Protein AF-E3CUH2-F1 (afdb_monomer_lite)

Sequence (72 aa):
MTSPTEPAWEAFRDRVTSLASLREDEEFLRYVAGVTERMWCHVLEDEHLQPEQAESRLFGFFQEDRRFFTKS

Radius of gyration: 13.71 Å; chains: 1; bounding box: 53×22×27 Å

Secondary structure (DSSP, 8-state):
-------HHHHHHHHHHHHHHTTT-HHHHHHHHT--HHHHHIIIIIS---HHHHHHHHHHHHHHHHHHHTT-

Organism: NCBI:txid584708

Structure (mmCIF, N/CA/C/O backbone):
data_AF-E3CUH2-F1
#
_entry.id   AF-E3CUH2-F1
#
loop_
_atom_site.group_PDB
_atom_site.id
_atom_site.type_symbol
_atom_site.label_atom_id
_atom_site.label_alt_id
_atom_site.label_comp_id
_atom_site.label_asym_id
_atom_site.label_entity_id
_atom_site.label_seq_id
_atom_site.pdbx_PDB_ins_code
_atom_site.Cartn_x
_atom_site.Cartn_y
_atom_site.Cartn_z
_atom_site.occupancy
_atom_site.B_iso_or_equiv
_atom_site.auth_seq_id
_atom_site.auth_comp_id
_atom_site.auth_asym_id
_atom_site.auth_atom_id
_atom_site.pdbx_PDB_model_num
ATOM 1 N N . MET A 1 1 ? 31.200 -4.074 -7.134 1.00 38.41 1 MET A N 1
ATOM 2 C CA . MET A 1 1 ? 30.204 -4.684 -6.232 1.00 38.41 1 MET A CA 1
ATOM 3 C C . MET A 1 1 ? 28.867 -4.062 -6.590 1.00 38.41 1 MET A C 1
ATOM 5 O O . MET A 1 1 ? 28.606 -2.942 -6.180 1.00 38.41 1 MET A O 1
ATOM 9 N N . THR A 1 2 ? 28.106 -4.689 -7.482 1.00 44.88 2 THR A N 1
ATOM 10 C CA . THR A 1 2 ? 26.748 -4.248 -7.822 1.00 44.88 2 THR A CA 1
ATOM 11 C C . THR A 1 2 ? 25.832 -4.706 -6.699 1.00 44.88 2 THR A C 1
ATOM 13 O O . THR A 1 2 ? 25.686 -5.909 -6.487 1.00 44.88 2 THR A O 1
ATOM 16 N N . SER A 1 3 ? 25.302 -3.752 -5.935 1.00 53.75 3 SER A N 1
ATOM 17 C CA . SER A 1 3 ? 24.255 -3.997 -4.945 1.00 53.75 3 SER A CA 1
ATOM 18 C C . SER A 1 3 ? 23.124 -4.809 -5.585 1.00 53.75 3 SER A C 1
ATOM 20 O O . SER A 1 3 ? 22.832 -4.576 -6.763 1.00 53.75 3 SER A O 1
ATOM 22 N N . PRO A 1 4 ? 22.498 -5.755 -4.864 1.00 57.34 4 PRO A N 1
ATOM 23 C CA . PRO A 1 4 ? 21.285 -6.383 -5.360 1.00 57.34 4 PRO A CA 1
ATOM 24 C C . PRO A 1 4 ? 20.274 -5.263 -5.608 1.00 57.34 4 PRO A C 1
ATOM 26 O O . PRO A 1 4 ? 19.975 -4.482 -4.708 1.00 57.34 4 PRO A O 1
ATOM 29 N N . THR A 1 5 ? 19.839 -5.113 -6.856 1.00 65.50 5 THR A N 1
ATOM 30 C CA . THR A 1 5 ? 18.707 -4.256 -7.191 1.00 65.50 5 THR A CA 1
ATOM 31 C C . THR A 1 5 ? 17.530 -4.812 -6.404 1.00 65.50 5 THR A C 1
ATOM 33 O O . THR A 1 5 ? 17.141 -5.954 -6.652 1.00 65.50 5 THR A O 1
ATOM 36 N N . GLU A 1 6 ? 17.040 -4.074 -5.406 1.00 64.38 6 GLU A N 1
ATOM 37 C CA . GLU A 1 6 ? 15.819 -4.452 -4.694 1.00 64.38 6 GLU A CA 1
ATOM 38 C C . GLU A 1 6 ? 14.736 -4.782 -5.732 1.00 64.38 6 GLU A C 1
ATOM 40 O O . GLU A 1 6 ? 14.623 -4.070 -6.743 1.00 64.38 6 GLU A O 1
ATOM 45 N N . PRO A 1 7 ? 13.986 -5.884 -5.564 1.00 76.62 7 PRO A N 1
ATOM 46 C CA . PRO A 1 7 ? 12.895 -6.206 -6.465 1.00 76.62 7 PRO A CA 1
ATOM 47 C C . PRO A 1 7 ? 11.936 -5.013 -6.567 1.00 76.62 7 PRO A C 1
ATOM 49 O O . PRO A 1 7 ? 11.613 -4.357 -5.578 1.00 76.62 7 PRO A O 1
ATOM 52 N N . ALA A 1 8 ? 11.477 -4.722 -7.787 1.00 85.25 8 ALA A N 1
ATOM 53 C CA . ALA A 1 8 ? 10.717 -3.506 -8.085 1.00 85.25 8 ALA A CA 1
ATOM 54 C C . ALA A 1 8 ? 9.448 -3.353 -7.220 1.00 85.25 8 ALA A C 1
ATOM 56 O O . ALA A 1 8 ? 9.037 -2.232 -6.918 1.00 85.25 8 ALA A O 1
ATOM 57 N N . TRP A 1 9 ? 8.863 -4.470 -6.774 1.00 89.56 9 TRP A N 1
ATOM 58 C CA . TRP A 1 9 ? 7.696 -4.484 -5.896 1.00 89.56 9 TRP A CA 1
ATOM 59 C C . TRP A 1 9 ? 8.006 -4.041 -4.454 1.00 89.56 9 TRP A C 1
ATOM 61 O O . TRP A 1 9 ? 7.133 -3.449 -3.822 1.00 89.56 9 TRP A O 1
ATOM 71 N N . GLU A 1 10 ? 9.219 -4.263 -3.929 1.00 92.38 10 GLU A N 1
ATOM 72 C CA . GLU A 1 10 ? 9.607 -3.802 -2.584 1.00 92.38 10 GLU A CA 1
ATOM 73 C C . GLU A 1 10 ? 9.717 -2.280 -2.561 1.00 92.38 10 GLU A C 1
ATOM 75 O O . GLU A 1 10 ? 9.082 -1.622 -1.737 1.00 92.38 10 GLU A O 1
ATOM 80 N N . ALA A 1 11 ? 10.419 -1.712 -3.546 1.00 91.25 11 ALA A N 1
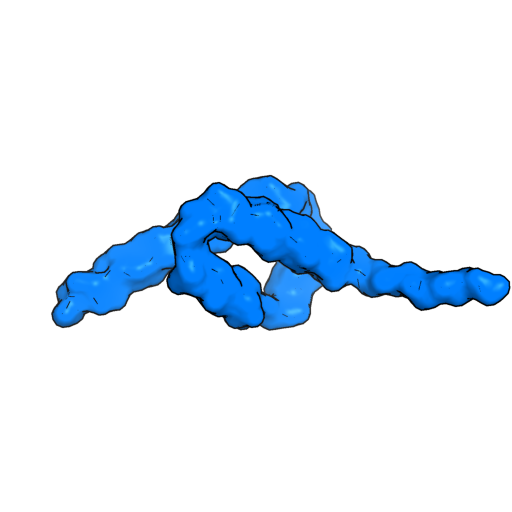ATOM 81 C CA . ALA A 1 11 ? 10.508 -0.265 -3.718 1.00 91.25 11 ALA A CA 1
ATOM 82 C C . ALA A 1 11 ? 9.120 0.371 -3.931 1.00 91.25 11 ALA A C 1
ATOM 84 O O . ALA A 1 11 ? 8.837 1.454 -3.411 1.00 91.25 11 ALA A O 1
ATOM 85 N N . PHE A 1 12 ? 8.232 -0.311 -4.663 1.00 93.50 12 PHE A N 1
ATOM 86 C CA . PHE A 1 12 ? 6.846 0.113 -4.846 1.00 93.50 12 PHE A CA 1
ATOM 87 C C . PHE A 1 12 ? 6.062 0.113 -3.526 1.00 93.50 12 PHE A C 1
ATOM 89 O O . PHE A 1 12 ? 5.485 1.139 -3.157 1.00 93.50 12 PHE A O 1
ATOM 96 N N . ARG A 1 13 ? 6.088 -0.998 -2.778 1.00 95.50 13 ARG A N 1
ATOM 97 C CA . ARG A 1 13 ? 5.448 -1.133 -1.460 1.00 95.50 13 ARG A CA 1
ATOM 98 C C . ARG A 1 13 ? 5.924 -0.050 -0.501 1.00 95.50 13 ARG A C 1
ATOM 100 O O . ARG A 1 13 ? 5.103 0.563 0.181 1.00 95.50 13 ARG A O 1
ATOM 107 N N . ASP A 1 14 ? 7.225 0.201 -0.439 1.00 94.94 14 ASP A N 1
ATOM 108 C CA . ASP A 1 14 ? 7.800 1.173 0.492 1.00 94.94 14 ASP A CA 1
ATOM 109 C C . ASP A 1 14 ? 7.360 2.600 0.147 1.00 94.94 14 ASP A C 1
ATOM 111 O O . ASP A 1 14 ? 7.056 3.402 1.039 1.00 94.94 14 ASP A O 1
ATOM 115 N N . ARG A 1 15 ? 7.222 2.906 -1.150 1.00 95.56 15 ARG A N 1
ATOM 116 C CA . ARG A 1 15 ? 6.671 4.180 -1.621 1.00 95.56 15 ARG A CA 1
ATOM 117 C C . ARG A 1 15 ? 5.201 4.336 -1.234 1.00 95.56 15 ARG A C 1
ATOM 119 O O . ARG A 1 15 ? 4.834 5.375 -0.692 1.00 95.56 15 ARG A O 1
ATOM 126 N N . VAL A 1 16 ? 4.382 3.306 -1.455 1.00 96.19 16 VAL A N 1
ATOM 127 C CA . VAL A 1 16 ? 2.962 3.296 -1.062 1.00 96.19 16 VAL A CA 1
ATOM 128 C C . VAL A 1 16 ? 2.813 3.435 0.454 1.00 96.19 16 VAL A C 1
ATOM 130 O O . VAL A 1 16 ? 2.020 4.243 0.923 1.00 96.19 16 VAL A O 1
ATOM 133 N N . THR A 1 17 ? 3.625 2.718 1.230 1.00 95.62 17 THR A N 1
ATOM 134 C CA . THR A 1 17 ? 3.613 2.775 2.701 1.00 95.62 17 THR A CA 1
ATOM 135 C C . THR A 1 17 ? 4.004 4.164 3.213 1.00 95.62 17 THR A C 1
ATOM 137 O O . THR A 1 17 ? 3.395 4.678 4.151 1.00 95.62 17 THR A O 1
ATOM 140 N N . SER A 1 18 ? 4.978 4.809 2.564 1.00 96.12 18 SER A N 1
ATOM 141 C CA . SER A 1 18 ? 5.379 6.187 2.876 1.00 96.12 18 SER A CA 1
ATOM 142 C C . SER A 1 18 ? 4.276 7.202 2.582 1.00 96.12 18 SER A C 1
ATOM 144 O O . SER A 1 18 ? 4.164 8.194 3.289 1.00 96.12 18 SER A O 1
ATOM 146 N N . LEU A 1 19 ? 3.463 6.980 1.547 1.00 96.38 19 LEU A N 1
ATOM 147 C CA . LEU A 1 19 ? 2.302 7.825 1.258 1.00 96.38 19 LEU A CA 1
ATOM 148 C C . LEU A 1 19 ? 1.169 7.568 2.257 1.00 96.38 19 LEU A C 1
ATOM 150 O O . LEU A 1 19 ? 0.566 8.514 2.758 1.00 96.38 19 LEU A O 1
ATOM 154 N N . ALA A 1 20 ? 0.925 6.302 2.600 1.00 95.44 20 ALA A N 1
ATOM 155 C CA . ALA A 1 20 ? -0.085 5.913 3.576 1.00 95.44 20 ALA A CA 1
ATOM 156 C C . ALA A 1 20 ? 0.184 6.512 4.968 1.00 95.44 20 ALA A C 1
ATOM 158 O O . ALA A 1 20 ? -0.755 6.915 5.655 1.00 95.44 20 ALA A O 1
ATOM 159 N N . SER A 1 21 ? 1.453 6.635 5.376 1.00 94.62 21 SER A N 1
ATOM 160 C CA . SER A 1 21 ? 1.819 7.222 6.674 1.00 94.62 21 SER A CA 1
ATOM 161 C C . SER A 1 21 ? 1.497 8.711 6.787 1.00 94.62 21 SER A C 1
ATOM 163 O O . SER A 1 21 ? 1.241 9.188 7.890 1.00 94.62 21 SER A O 1
ATOM 165 N N . LEU A 1 22 ? 1.402 9.430 5.662 1.00 95.31 22 LEU A N 1
ATOM 166 C CA . LEU A 1 22 ? 0.991 10.838 5.637 1.00 95.31 22 LEU A CA 1
ATOM 167 C C . LEU A 1 22 ? -0.472 11.043 6.050 1.00 95.31 22 LEU A C 1
ATOM 169 O O . LEU A 1 22 ? -0.867 12.172 6.325 1.00 95.31 22 LEU A O 1
ATOM 173 N N . ARG A 1 23 ? -1.286 9.979 6.077 1.00 92.19 23 ARG A N 1
ATOM 174 C CA . ARG A 1 23 ? -2.683 10.049 6.529 1.00 92.19 23 ARG A CA 1
ATOM 175 C C . ARG A 1 23 ? -2.843 10.005 8.043 1.00 92.19 23 ARG A C 1
ATOM 177 O O . ARG A 1 23 ? -3.948 10.248 8.513 1.00 92.19 23 ARG A O 1
ATOM 184 N N . GLU A 1 24 ? -1.783 9.659 8.775 1.00 92.19 24 GLU A N 1
ATOM 185 C CA . GLU A 1 24 ? -1.799 9.537 10.240 1.00 92.19 24 GLU A CA 1
ATOM 186 C C . GLU A 1 24 ? -2.891 8.572 10.767 1.00 92.19 24 GLU A C 1
ATOM 188 O O . GLU A 1 24 ? -3.369 8.709 11.891 1.00 92.19 24 GLU A O 1
ATOM 193 N N . ASP A 1 25 ? -3.282 7.572 9.962 1.00 93.00 25 ASP A N 1
ATOM 194 C CA . ASP A 1 25 ? -4.280 6.550 10.312 1.00 93.00 25 ASP A CA 1
ATOM 195 C C . ASP A 1 25 ? -3.582 5.198 10.562 1.00 93.00 25 ASP A C 1
ATOM 197 O O . ASP A 1 25 ? -3.149 4.507 9.635 1.00 93.00 25 ASP A O 1
ATOM 201 N N . GLU A 1 26 ? -3.445 4.823 11.838 1.00 93.75 26 GLU A N 1
ATOM 202 C CA . GLU A 1 26 ? -2.778 3.580 12.248 1.00 93.75 26 GLU A CA 1
ATOM 203 C C . GLU A 1 26 ? -3.500 2.316 11.762 1.00 93.75 26 GLU A C 1
ATOM 205 O O . GLU A 1 26 ? -2.855 1.296 11.502 1.00 93.75 26 GLU A O 1
ATOM 210 N N . GLU A 1 27 ? -4.830 2.348 11.652 1.00 93.19 27 GLU A N 1
ATOM 211 C CA . GLU A 1 27 ? -5.607 1.206 11.166 1.00 93.19 27 GLU A CA 1
ATOM 212 C C . GLU A 1 27 ? -5.362 1.001 9.675 1.00 93.19 27 GLU A C 1
ATOM 214 O O . GLU A 1 27 ? -5.136 -0.127 9.230 1.00 93.19 27 GLU A O 1
ATOM 219 N N . PHE A 1 28 ? -5.321 2.097 8.918 1.00 94.50 28 PHE A N 1
ATOM 220 C CA . PHE A 1 28 ? -4.973 2.054 7.508 1.00 94.50 28 PHE A CA 1
ATOM 221 C C . PHE A 1 28 ? -3.530 1.582 7.286 1.00 94.50 28 PHE A C 1
ATOM 223 O O . PHE A 1 28 ? -3.280 0.748 6.419 1.00 94.50 28 PHE A O 1
ATOM 230 N N . LEU A 1 29 ? -2.575 2.024 8.107 1.00 95.00 29 LEU A N 1
ATOM 231 C CA . LEU A 1 29 ? -1.197 1.530 8.035 1.00 95.00 29 LEU A CA 1
ATOM 232 C C . LEU A 1 29 ? -1.103 0.018 8.274 1.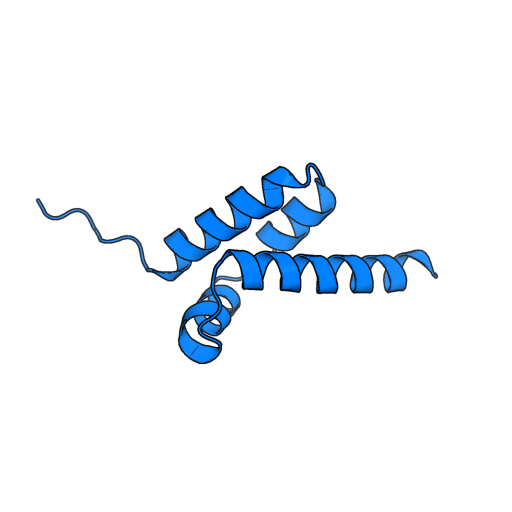00 95.00 29 LEU A C 1
ATOM 234 O O . LEU A 1 29 ? -0.381 -0.675 7.556 1.00 95.00 29 LEU A O 1
ATOM 238 N N . ARG A 1 30 ? -1.864 -0.519 9.237 1.00 94.06 30 ARG A N 1
ATOM 239 C CA . ARG A 1 30 ? -1.963 -1.975 9.448 1.00 94.06 30 ARG A CA 1
ATOM 240 C C . ARG A 1 30 ? -2.610 -2.682 8.259 1.00 94.06 30 ARG A C 1
ATOM 242 O O . ARG A 1 30 ? -2.171 -3.772 7.905 1.00 94.06 30 ARG A O 1
ATOM 249 N N . TYR A 1 31 ? -3.612 -2.065 7.635 1.00 94.06 31 TYR A N 1
ATOM 250 C CA . TYR A 1 31 ? -4.252 -2.585 6.428 1.00 94.06 31 TYR A CA 1
ATOM 251 C C . TYR A 1 31 ? -3.253 -2.703 5.269 1.00 94.06 31 TYR A C 1
ATOM 253 O O . TYR A 1 31 ? -3.118 -3.772 4.678 1.00 94.06 31 TYR A O 1
ATOM 261 N N . VAL A 1 32 ? -2.487 -1.640 4.998 1.00 94.94 32 VAL A N 1
ATOM 262 C CA . VAL A 1 32 ? -1.438 -1.624 3.962 1.00 94.94 32 VAL A CA 1
ATOM 263 C C . VAL A 1 32 ? -0.345 -2.654 4.264 1.00 94.94 32 VAL A C 1
ATOM 265 O O . VAL A 1 32 ? 0.076 -3.380 3.366 1.00 94.94 32 VAL A O 1
ATOM 268 N N . ALA A 1 33 ? 0.070 -2.788 5.528 1.00 93.12 33 ALA A N 1
ATOM 269 C CA . ALA A 1 33 ? 1.042 -3.800 5.947 1.00 93.12 33 ALA A CA 1
ATOM 270 C C . ALA A 1 33 ? 0.537 -5.247 5.769 1.00 93.12 33 ALA A C 1
ATOM 272 O O . ALA A 1 33 ? 1.343 -6.171 5.664 1.00 93.12 33 ALA A O 1
ATOM 273 N N . GLY A 1 34 ? -0.782 -5.454 5.717 1.00 94.25 34 GLY A N 1
ATOM 274 C CA . GLY A 1 34 ? -1.406 -6.750 5.444 1.00 94.25 34 GLY A CA 1
ATOM 275 C C . GLY A 1 34 ? -1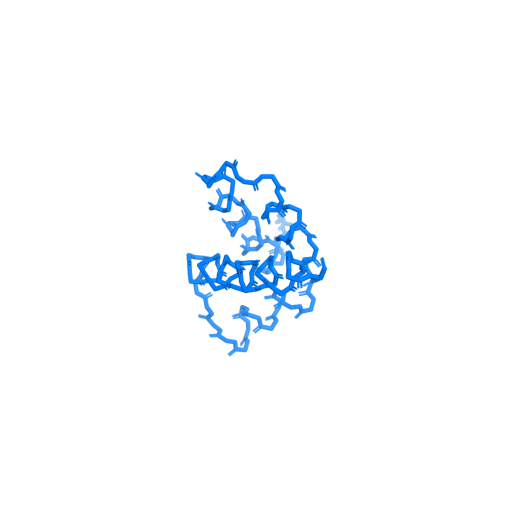.397 -7.160 3.967 1.00 94.25 34 GLY A C 1
ATOM 276 O O . GLY A 1 34 ? -1.716 -8.309 3.654 1.00 94.25 34 GLY A O 1
ATOM 277 N N . VAL A 1 35 ? -1.032 -6.260 3.048 1.00 94.00 35 VAL A N 1
ATOM 278 C CA . VAL A 1 35 ? -0.993 -6.553 1.611 1.00 94.00 35 VAL A CA 1
ATOM 279 C C . VAL A 1 35 ? 0.188 -7.473 1.297 1.00 94.00 35 VAL A C 1
ATOM 281 O O . VAL A 1 35 ? 1.352 -7.147 1.527 1.00 94.00 35 VAL A O 1
ATOM 284 N N . THR A 1 36 ? -0.123 -8.643 0.740 1.00 94.44 36 THR A N 1
ATOM 285 C CA . THR A 1 36 ? 0.871 -9.671 0.401 1.00 94.44 36 THR A CA 1
ATOM 286 C C . THR A 1 36 ? 1.746 -9.272 -0.788 1.00 94.44 36 THR A C 1
ATOM 288 O O . THR A 1 36 ? 1.267 -8.596 -1.697 1.00 94.44 36 THR A O 1
ATOM 291 N N . GLU A 1 37 ? 2.970 -9.804 -0.856 1.00 93.19 37 GLU A N 1
ATOM 292 C CA . GLU A 1 37 ? 3.878 -9.687 -2.013 1.00 93.19 37 GLU A CA 1
ATOM 293 C C . GLU A 1 37 ? 3.171 -9.937 -3.351 1.00 93.19 37 GLU A C 1
ATOM 295 O O . GLU A 1 37 ? 3.238 -9.105 -4.248 1.00 93.19 37 GLU A O 1
ATOM 300 N N . ARG A 1 38 ? 2.412 -11.037 -3.468 1.00 93.19 38 ARG A N 1
ATOM 301 C CA . ARG A 1 38 ? 1.685 -11.380 -4.702 1.00 93.19 38 ARG A CA 1
ATOM 302 C C . ARG A 1 38 ? 0.761 -10.256 -5.177 1.00 93.19 38 ARG A C 1
ATOM 304 O O . ARG A 1 38 ? 0.615 -10.060 -6.378 1.00 93.19 38 ARG A O 1
ATOM 311 N N . MET A 1 39 ? 0.126 -9.548 -4.246 1.00 92.81 39 MET A N 1
ATOM 312 C CA . MET A 1 39 ? -0.754 -8.430 -4.575 1.00 92.81 39 MET A CA 1
ATOM 313 C C . MET A 1 39 ? 0.055 -7.207 -5.015 1.00 92.81 39 MET A C 1
ATOM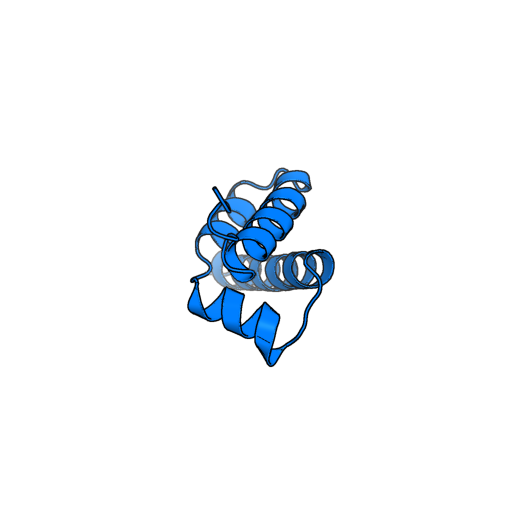 315 O O . MET A 1 39 ? -0.333 -6.549 -5.972 1.00 92.81 39 MET A O 1
ATOM 319 N N . TRP A 1 40 ? 1.200 -6.936 -4.382 1.00 94.25 40 TRP A N 1
ATOM 320 C CA . TRP A 1 40 ? 2.108 -5.876 -4.830 1.00 94.25 40 TRP A CA 1
ATOM 321 C C . TRP A 1 40 ? 2.636 -6.132 -6.240 1.00 94.25 40 TRP A C 1
ATOM 323 O O . TRP A 1 40 ? 2.595 -5.224 -7.066 1.00 94.25 40 TRP A O 1
ATOM 333 N N . CYS A 1 41 ? 3.051 -7.366 -6.537 1.00 92.38 41 CYS A N 1
ATOM 334 C CA . CYS A 1 41 ? 3.458 -7.751 -7.886 1.00 92.38 41 CYS A CA 1
ATOM 335 C C . CYS A 1 41 ? 2.303 -7.596 -8.881 1.00 92.38 41 CYS A C 1
ATOM 337 O O . CYS A 1 41 ? 2.498 -6.987 -9.920 1.00 92.38 41 CYS A O 1
ATOM 339 N N . HIS A 1 42 ? 1.091 -8.054 -8.549 1.00 91.94 42 HIS A N 1
ATOM 340 C CA . HIS A 1 42 ? -0.081 -7.894 -9.420 1.00 91.94 42 HIS A CA 1
ATOM 341 C C . HIS A 1 42 ? -0.386 -6.419 -9.729 1.00 91.94 42 HIS A C 1
ATOM 343 O O . HIS A 1 42 ? -0.573 -6.033 -10.880 1.00 91.94 42 HIS A O 1
ATOM 349 N N . VAL A 1 43 ? -0.385 -5.563 -8.707 1.00 90.94 43 VAL A N 1
ATOM 350 C CA . VAL A 1 43 ? -0.647 -4.125 -8.863 1.00 90.94 43 VAL A CA 1
ATOM 351 C C . VAL A 1 43 ? 0.422 -3.445 -9.727 1.00 90.94 43 VAL A C 1
ATOM 353 O O . VAL A 1 43 ? 0.103 -2.577 -10.543 1.00 90.94 43 VAL A O 1
ATOM 356 N N . LEU A 1 44 ? 1.685 -3.834 -9.550 1.00 89.06 44 LEU A N 1
ATOM 357 C CA . LEU A 1 44 ? 2.812 -3.254 -10.271 1.00 89.06 44 LEU A CA 1
ATOM 358 C C . LEU A 1 44 ? 2.919 -3.768 -11.715 1.00 89.06 44 LEU A C 1
ATOM 360 O O . LEU A 1 44 ? 3.122 -2.974 -12.628 1.00 89.06 44 LEU A O 1
ATOM 364 N N . GLU A 1 45 ? 2.813 -5.080 -11.916 1.00 89.12 45 GLU A N 1
ATOM 365 C CA . GLU A 1 45 ? 3.112 -5.756 -13.184 1.00 89.12 45 GLU A CA 1
ATOM 366 C C . GLU A 1 45 ? 1.878 -5.953 -14.065 1.00 89.12 45 GLU A C 1
ATOM 368 O O . GLU A 1 45 ? 1.989 -5.871 -15.285 1.00 89.12 45 GLU A O 1
ATOM 373 N N . ASP A 1 46 ? 0.703 -6.193 -13.478 1.00 88.06 46 ASP A N 1
ATOM 374 C C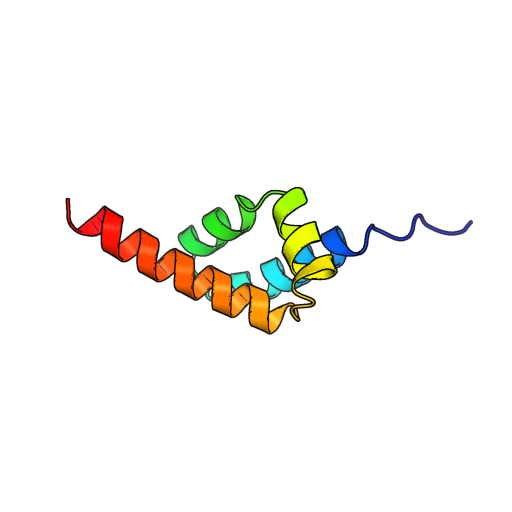A . ASP A 1 46 ? -0.527 -6.403 -14.245 1.00 88.06 46 ASP A CA 1
ATOM 375 C C . ASP A 1 46 ? -1.320 -5.095 -14.363 1.00 88.06 46 ASP A C 1
ATOM 377 O O . ASP A 1 46 ? -1.667 -4.668 -15.467 1.00 88.06 46 ASP A O 1
ATOM 381 N N . GLU A 1 47 ? -1.569 -4.407 -13.243 1.00 88.69 47 GLU A N 1
ATOM 382 C CA . GLU A 1 47 ? -2.365 -3.169 -13.243 1.00 88.69 47 GLU A CA 1
ATOM 383 C C . GLU A 1 47 ? -1.552 -1.907 -13.586 1.00 88.69 47 GLU A C 1
ATOM 385 O O . GLU A 1 47 ? -2.147 -0.879 -13.915 1.00 88.69 47 GLU A O 1
ATOM 390 N N . HIS A 1 48 ? -0.214 -1.975 -13.548 1.00 90.69 48 HIS A N 1
ATOM 391 C CA . HIS A 1 48 ? 0.702 -0.862 -13.841 1.00 90.69 48 HIS A CA 1
ATOM 392 C C . HIS A 1 48 ? 0.373 0.433 -13.074 1.00 90.69 48 HIS A C 1
ATOM 394 O O . HIS A 1 48 ? 0.555 1.547 -13.584 1.00 90.69 48 HIS A O 1
ATOM 400 N N . LEU A 1 49 ? -0.138 0.304 -11.846 1.00 91.69 49 LEU A N 1
ATOM 401 C CA . LEU A 1 49 ? -0.520 1.463 -11.046 1.00 91.69 49 LEU A CA 1
ATOM 402 C C . LEU A 1 49 ? 0.709 2.218 -10.549 1.00 91.69 49 LEU A C 1
ATOM 404 O O . LEU A 1 49 ? 1.726 1.633 -10.186 1.00 91.69 49 LEU A O 1
ATOM 408 N N . GLN A 1 50 ? 0.584 3.542 -10.478 1.00 93.81 50 GLN A N 1
ATOM 409 C CA . GLN A 1 50 ? 1.544 4.373 -9.758 1.00 93.81 50 GLN A CA 1
ATOM 410 C C . GLN A 1 50 ? 1.324 4.250 -8.239 1.00 93.81 50 GLN A C 1
ATOM 412 O O . GLN A 1 50 ? 0.188 4.006 -7.811 1.00 93.81 50 GLN A O 1
ATOM 417 N N . PRO A 1 51 ? 2.359 4.454 -7.403 1.00 94.25 51 PRO A N 1
ATOM 418 C CA . PRO A 1 51 ? 2.239 4.350 -5.948 1.00 94.25 51 PRO A CA 1
ATOM 419 C C . PRO A 1 51 ? 1.102 5.197 -5.359 1.00 94.25 51 PRO A C 1
ATOM 421 O O . PRO A 1 51 ? 0.364 4.734 -4.495 1.00 94.25 51 PRO A O 1
ATOM 424 N N . GLU A 1 52 ? 0.901 6.413 -5.866 1.00 95.19 52 GLU A N 1
ATOM 425 C CA . GLU A 1 52 ? -0.158 7.329 -5.432 1.00 95.19 52 GLU A CA 1
ATOM 426 C C . GLU A 1 52 ? -1.558 6.784 -5.746 1.00 95.19 52 GLU A C 1
ATOM 428 O O . GLU A 1 52 ? -2.499 6.954 -4.970 1.00 95.19 52 GLU A O 1
ATOM 433 N N . GLN A 1 53 ? -1.701 6.097 -6.881 1.00 95.56 53 GLN A N 1
ATOM 434 C CA . GLN A 1 53 ? -2.963 5.485 -7.291 1.00 95.56 53 GLN A CA 1
ATOM 435 C C . GLN A 1 53 ? -3.262 4.237 -6.459 1.00 95.56 53 GLN A C 1
ATOM 437 O O . GLN A 1 53 ? -4.399 4.049 -6.026 1.00 95.56 53 GLN A O 1
ATOM 442 N N . ALA A 1 54 ? -2.249 3.401 -6.217 1.00 95.44 54 ALA A N 1
ATOM 443 C CA . ALA A 1 54 ? -2.382 2.214 -5.381 1.00 95.44 54 ALA A CA 1
ATOM 444 C C . ALA A 1 54 ? -2.734 2.583 -3.933 1.00 95.44 54 ALA A C 1
ATOM 446 O O . ALA A 1 54 ? -3.651 1.995 -3.366 1.00 95.44 54 ALA A O 1
ATOM 447 N N . GLU A 1 55 ? -2.083 3.602 -3.368 1.00 96.44 55 GLU A N 1
ATOM 448 C CA . GLU A 1 55 ? -2.405 4.146 -2.046 1.00 96.44 55 GLU A CA 1
ATOM 449 C C . GLU A 1 55 ? -3.865 4.606 -1.969 1.00 96.44 55 GLU A C 1
ATOM 451 O O . GLU A 1 55 ? -4.618 4.139 -1.114 1.00 96.44 55 GLU A O 1
ATOM 456 N N . SER A 1 56 ? -4.300 5.451 -2.912 1.00 96.19 56 SER A N 1
ATOM 457 C CA . SER A 1 56 ? -5.670 5.967 -2.921 1.00 96.19 56 SER A CA 1
ATOM 458 C C . SER A 1 56 ? -6.707 4.853 -3.078 1.00 96.19 56 SER A C 1
ATOM 460 O O . SER A 1 56 ? -7.798 4.950 -2.512 1.00 96.19 56 SER A O 1
ATOM 462 N N . ARG A 1 57 ? -6.394 3.807 -3.849 1.00 94.88 57 ARG A N 1
ATOM 463 C CA . ARG A 1 57 ? -7.276 2.652 -4.047 1.00 94.88 57 ARG A CA 1
ATOM 464 C C . ARG A 1 57 ? -7.362 1.787 -2.791 1.00 94.88 57 ARG A C 1
ATOM 466 O O . ARG A 1 57 ? -8.466 1.430 -2.388 1.00 94.88 57 ARG A O 1
ATOM 473 N N . LEU A 1 58 ? -6.230 1.512 -2.142 1.00 95.00 58 LEU A N 1
ATOM 474 C CA . LEU A 1 58 ? -6.185 0.814 -0.853 1.00 95.00 58 LEU A CA 1
ATOM 475 C C . LEU A 1 58 ? -6.956 1.579 0.222 1.00 95.00 58 LEU A C 1
ATOM 477 O O . LEU A 1 58 ? -7.693 0.967 0.990 1.00 95.00 58 LEU A O 1
ATOM 481 N N . PHE A 1 59 ? -6.836 2.908 0.256 1.00 95.06 59 PHE A N 1
ATOM 482 C CA . PHE A 1 59 ? -7.596 3.734 1.190 1.00 95.06 59 PHE A CA 1
ATOM 483 C C . PHE A 1 59 ? -9.106 3.641 0.937 1.00 95.06 59 PHE A C 1
ATOM 485 O O . PHE A 1 59 ? -9.881 3.538 1.885 1.00 95.06 59 PHE A O 1
ATOM 492 N N . GLY A 1 60 ? -9.524 3.604 -0.333 1.00 94.44 60 GLY A N 1
ATOM 493 C CA . GLY A 1 60 ? -10.916 3.350 -0.713 1.00 94.44 60 GLY A CA 1
ATOM 494 C C . GLY A 1 60 ? -11.436 2.019 -0.164 1.00 94.44 60 GLY A C 1
ATOM 495 O O . GLY A 1 60 ? -12.443 2.010 0.543 1.00 94.44 60 GLY A O 1
ATOM 496 N N . PHE A 1 61 ? -10.710 0.922 -0.403 1.00 93.12 61 PHE A N 1
ATOM 497 C CA . PHE A 1 61 ? -11.08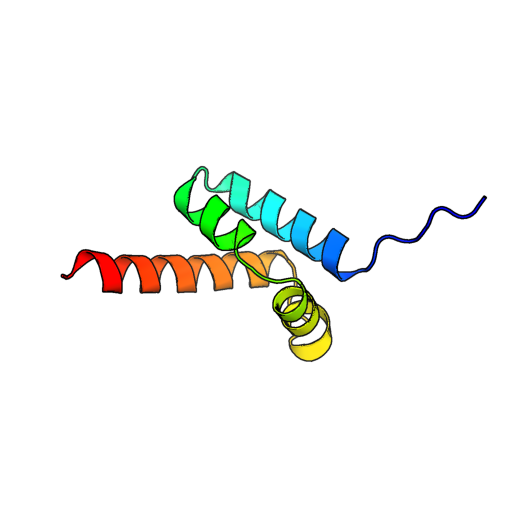1 -0.400 0.118 1.00 93.12 61 PHE A CA 1
ATOM 498 C C . PHE A 1 61 ? -11.127 -0.436 1.646 1.00 93.12 61 PHE A C 1
ATOM 500 O O . PHE A 1 61 ? -12.094 -0.927 2.220 1.00 93.12 61 PHE A O 1
ATOM 507 N N . PHE A 1 62 ? -10.143 0.166 2.314 1.00 94.06 62 PHE A N 1
ATOM 508 C CA . PHE A 1 62 ? -10.128 0.281 3.769 1.00 94.06 62 PHE A CA 1
ATOM 509 C C . PHE A 1 62 ? -11.371 1.008 4.312 1.00 94.06 62 PHE A C 1
ATOM 511 O O . PHE A 1 62 ? -11.986 0.557 5.281 1.00 94.06 62 PHE A O 1
ATOM 518 N N . GLN A 1 63 ? -11.779 2.118 3.687 1.00 93.62 63 GLN A N 1
ATOM 519 C CA . GLN A 1 63 ? -12.979 2.852 4.096 1.00 93.62 63 GLN A CA 1
ATOM 520 C C . GLN A 1 63 ? -14.263 2.041 3.885 1.00 93.62 63 GLN A C 1
ATOM 522 O O . GLN A 1 63 ? -15.170 2.101 4.723 1.00 93.62 63 GLN A O 1
ATOM 527 N N . GLU A 1 64 ? -14.348 1.293 2.785 1.00 92.56 64 GLU A N 1
ATOM 528 C CA . GLU A 1 64 ? -15.468 0.392 2.518 1.00 92.56 64 GLU A CA 1
ATOM 529 C C . GLU A 1 64 ? -15.526 -0.730 3.556 1.00 92.56 64 GLU A C 1
ATOM 531 O O . GLU A 1 64 ? -16.555 -0.882 4.219 1.00 92.56 64 GLU A O 1
ATOM 536 N N . ASP A 1 65 ? -14.418 -1.436 3.781 1.00 88.38 65 ASP A N 1
ATOM 537 C CA . ASP A 1 65 ? -14.311 -2.509 4.772 1.00 88.38 65 ASP A CA 1
ATOM 538 C C . ASP A 1 65 ? -14.708 -2.002 6.165 1.00 88.38 65 ASP A C 1
ATOM 540 O O . ASP A 1 65 ? -15.578 -2.579 6.827 1.00 88.38 65 ASP A O 1
ATOM 544 N N . ARG A 1 66 ? -14.178 -0.847 6.588 1.00 86.38 66 ARG A N 1
ATOM 545 C CA . ARG A 1 66 ? -14.524 -0.240 7.883 1.00 86.38 66 ARG A CA 1
ATOM 546 C C . ARG A 1 66 ? -16.020 0.065 8.000 1.00 86.38 66 ARG A C 1
ATOM 548 O O . ARG A 1 66 ? -16.603 -0.099 9.074 1.00 86.38 66 ARG A O 1
ATOM 555 N N . ARG A 1 67 ? -16.678 0.470 6.909 1.00 82.25 67 ARG A N 1
ATOM 556 C CA . ARG A 1 67 ? -18.131 0.711 6.868 1.00 82.25 67 ARG A CA 1
ATOM 557 C C . ARG A 1 67 ? -18.947 -0.580 6.969 1.00 82.25 67 ARG A C 1
ATOM 559 O O . ARG A 1 67 ? -20.046 -0.546 7.525 1.00 82.25 67 ARG A O 1
ATOM 566 N N . PHE A 1 68 ? -18.449 -1.692 6.433 1.00 74.75 68 PHE A N 1
ATOM 567 C CA . PHE A 1 68 ? -19.117 -2.991 6.538 1.00 74.75 68 PHE A CA 1
ATOM 568 C C . PHE A 1 68 ? -19.003 -3.581 7.950 1.00 74.75 68 PHE A C 1
ATOM 570 O O . PHE A 1 68 ? -20.006 -4.051 8.485 1.00 74.75 68 PHE A O 1
ATOM 577 N N . PHE A 1 69 ? -17.837 -3.485 8.594 1.00 62.41 69 PHE A N 1
ATOM 578 C CA . PHE A 1 69 ? -17.618 -4.072 9.924 1.00 62.41 69 PHE A CA 1
ATOM 579 C C . PHE A 1 69 ? -18.192 -3.253 11.093 1.00 62.41 69 PHE A C 1
ATOM 581 O O . PHE A 1 69 ? -18.481 -3.817 12.142 1.00 62.41 69 PHE A O 1
ATOM 588 N N . THR A 1 70 ? -18.431 -1.948 10.928 1.00 58.41 70 THR A N 1
ATOM 589 C CA . THR A 1 70 ? -19.043 -1.090 11.972 1.00 58.41 70 THR A CA 1
ATOM 590 C C . THR A 1 70 ? -20.575 -1.127 12.005 1.00 58.41 70 THR A C 1
ATOM 592 O O . THR A 1 70 ? -21.188 -0.500 12.867 1.00 58.41 70 THR A O 1
ATOM 595 N N . LYS A 1 71 ? -21.214 -1.844 11.073 1.00 54.66 71 LYS A N 1
ATOM 596 C CA . LYS A 1 71 ? -22.678 -1.985 10.986 1.00 54.66 71 LYS A CA 1
ATOM 597 C C . LYS A 1 71 ? -23.239 -3.263 11.628 1.00 54.66 71 LYS A C 1
ATOM 599 O O . LYS A 1 71 ? -24.427 -3.525 11.449 1.00 54.66 71 LYS A O 1
ATOM 604 N N . SER A 1 72 ? -22.415 -4.047 12.327 1.00 46.47 72 SER A N 1
ATOM 605 C CA . SER A 1 72 ? -22.851 -5.252 13.057 1.00 46.47 72 SER A CA 1
ATOM 606 C C . SER A 1 72 ? -23.149 -4.965 14.521 1.00 46.47 72 SER A C 1
ATOM 608 O O . SER A 1 72 ? -22.371 -4.200 15.131 1.00 46.47 72 SER A O 1
#

pLDDT: mean 87.23, std 14.02, range [38.41, 96.44]

Foldseek 3Di:
DDDPPPPPLVVLLVLLLVVLVVVVDPQLNVQSVPDDSVNSCCCCPVVVDHSVRVNVVSVVVVVVVVVVVVVD